Protein AF-G7WB73-F1 (afdb_monomer_lite)

Radius of gyration: 13.87 Å; chains: 1; bounding box: 30×17×36 Å

pLDDT: mean 92.53, std 4.96, range [64.25, 96.06]

Foldseek 3Di:
DVVLLVQLVVLQVQLVVLLVLLVPPVSLVVVCVVVVDDSVVSSVVSNVSSVVSNVSSVVSNVVVVD

Organism: Desulfosporosinus orientis (strain ATCC 19365 / DSM 765 / NCIMB 8382 / VKM B-1628 / Singapore I) (NCBI:txid768706)

Sequence (66 aa):
MELGLILGLVLLVFGVVLTVLSYQGWYINWVKERIPMERNKLIRSERVSGVALSIIGLLQTMKVLI

Secondary structure (DSSP, 8-state):
-HHHHHHHHHHHHHHHHHHHHTT-HHHHHHHHHHS---HHHHHHHHHHHHHHHHHHHHHHHHHHH-

Structure (mmCIF, N/CA/C/O backbone):
data_AF-G7WB73-F1
#
_entry.id   AF-G7WB73-F1
#
loop_
_atom_site.group_PDB
_atom_site.id
_atom_site.type_symbol
_atom_site.label_atom_id
_atom_site.label_alt_id
_atom_site.label_comp_id
_atom_site.label_asym_id
_atom_site.label_entity_id
_atom_site.label_seq_id
_atom_site.pdbx_PDB_ins_code
_atom_site.Cartn_x
_atom_site.Cartn_y
_atom_site.Cartn_z
_atom_site.occupancy
_atom_site.B_iso_or_equiv
_atom_site.auth_seq_id
_atom_site.auth_comp_id
_atom_site.auth_asym_id
_atom_site.auth_atom_id
_atom_site.pdbx_PDB_model_num
ATOM 1 N N . MET A 1 1 ? 17.006 -5.375 -18.204 1.00 64.25 1 MET A N 1
ATOM 2 C CA . MET A 1 1 ? 16.065 -4.323 -18.638 1.00 64.25 1 MET A CA 1
ATOM 3 C C . MET A 1 1 ? 14.626 -4.740 -18.341 1.00 64.25 1 MET A C 1
ATOM 5 O O . MET A 1 1 ? 13.994 -4.109 -17.510 1.00 64.25 1 MET A O 1
ATOM 9 N N . GLU A 1 2 ? 14.152 -5.870 -18.874 1.00 77.56 2 GLU A N 1
ATOM 10 C CA . GLU A 1 2 ? 12.766 -6.346 -18.680 1.00 77.56 2 GLU A CA 1
ATOM 11 C C . GLU A 1 2 ? 12.386 -6.617 -17.213 1.00 77.56 2 GLU A C 1
ATOM 13 O O . GLU A 1 2 ? 11.362 -6.137 -16.741 1.00 77.56 2 GLU A O 1
ATOM 18 N N . LEU A 1 3 ? 13.254 -7.290 -16.446 1.00 83.94 3 LEU A N 1
ATOM 19 C CA . LEU A 1 3 ? 13.029 -7.566 -15.017 1.00 83.94 3 LEU A CA 1
ATOM 20 C C . LEU A 1 3 ? 12.829 -6.300 -14.168 1.00 83.94 3 LEU A C 1
ATOM 22 O O . LEU A 1 3 ? 12.049 -6.310 -13.221 1.00 83.94 3 LEU A O 1
ATOM 26 N N . GLY A 1 4 ? 13.519 -5.208 -14.506 1.00 84.81 4 GLY A N 1
ATOM 27 C CA . GLY A 1 4 ? 13.404 -3.946 -13.776 1.00 84.81 4 GLY A CA 1
ATOM 28 C C . GLY A 1 4 ? 12.060 -3.256 -14.019 1.00 84.81 4 GLY A C 1
ATOM 29 O O . GLY A 1 4 ? 11.463 -2.751 -13.070 1.00 84.81 4 GLY A O 1
ATOM 30 N N . LEU A 1 5 ? 11.568 -3.299 -15.262 1.00 89.44 5 LEU A N 1
ATOM 31 C CA . LEU A 1 5 ? 10.233 -2.820 -15.630 1.00 89.44 5 LEU A CA 1
ATOM 32 C C . LEU A 1 5 ? 9.136 -3.658 -14.974 1.00 89.44 5 LEU A C 1
ATOM 34 O O . LEU A 1 5 ? 8.211 -3.100 -14.392 1.00 89.44 5 LEU A O 1
ATOM 38 N N . ILE A 1 6 ? 9.263 -4.989 -15.016 1.00 92.19 6 ILE A N 1
ATOM 39 C CA . ILE A 1 6 ? 8.306 -5.901 -14.377 1.00 92.19 6 ILE A CA 1
ATOM 40 C C . ILE A 1 6 ? 8.243 -5.621 -12.874 1.00 92.19 6 ILE A C 1
ATOM 42 O O . ILE A 1 6 ? 7.154 -5.462 -12.331 1.00 92.19 6 ILE A O 1
ATOM 46 N N . LEU A 1 7 ? 9.394 -5.489 -12.208 1.00 91.69 7 LEU A N 1
ATOM 47 C CA . LEU A 1 7 ? 9.444 -5.166 -10.782 1.00 91.69 7 LEU A CA 1
ATOM 48 C C . LEU A 1 7 ? 8.779 -3.815 -10.483 1.00 91.69 7 LEU A C 1
ATOM 50 O O . LEU A 1 7 ? 7.981 -3.718 -9.553 1.00 91.69 7 LEU A O 1
ATOM 54 N N . GLY A 1 8 ? 9.081 -2.785 -11.279 1.00 92.19 8 GLY A N 1
ATOM 55 C CA . GLY A 1 8 ? 8.493 -1.455 -11.130 1.00 92.19 8 GLY A CA 1
ATOM 56 C C . GLY A 1 8 ? 6.968 -1.474 -11.254 1.00 92.19 8 GLY A C 1
ATOM 57 O O . GLY A 1 8 ? 6.275 -0.967 -10.373 1.00 92.19 8 GLY A O 1
ATOM 58 N N . LEU A 1 9 ? 6.444 -2.143 -12.285 1.00 93.12 9 LEU A N 1
ATOM 59 C CA . LEU A 1 9 ? 5.005 -2.301 -12.505 1.00 93.12 9 LEU A CA 1
ATOM 60 C C . LEU A 1 9 ? 4.330 -3.108 -11.394 1.00 93.12 9 LEU A C 1
ATOM 62 O O . LEU A 1 9 ? 3.267 -2.713 -10.921 1.00 93.12 9 LEU A O 1
ATOM 66 N N . VAL A 1 10 ? 4.948 -4.201 -10.937 1.00 95.06 10 VAL A N 1
ATOM 67 C CA . VAL A 1 10 ? 4.422 -5.014 -9.831 1.00 95.06 10 VAL A CA 1
ATOM 68 C C . VAL A 1 10 ? 4.303 -4.172 -8.563 1.00 95.06 10 VAL A C 1
ATOM 70 O O . VAL A 1 10 ? 3.236 -4.141 -7.956 1.00 95.06 10 VAL A O 1
ATOM 73 N N . LEU A 1 11 ? 5.350 -3.436 -8.185 1.00 94.31 11 LEU A N 1
ATOM 74 C CA . LEU A 1 11 ? 5.323 -2.567 -7.004 1.00 94.31 11 LEU A CA 1
ATOM 75 C C . LEU A 1 11 ? 4.239 -1.489 -7.103 1.00 94.31 11 LEU A C 1
ATOM 77 O O . LEU A 1 11 ? 3.560 -1.203 -6.119 1.00 94.31 11 LEU A O 1
ATOM 81 N N . LEU A 1 12 ? 4.043 -0.935 -8.299 1.00 94.31 12 LEU A N 1
ATOM 82 C CA . LEU A 1 12 ? 3.035 0.084 -8.5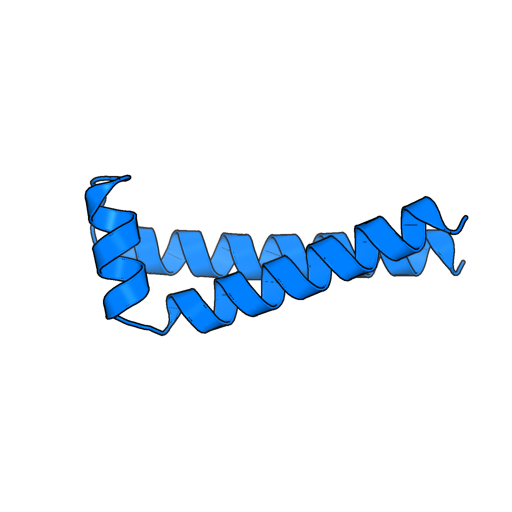68 1.00 94.31 12 LEU A CA 1
ATOM 83 C C . LEU A 1 12 ? 1.615 -0.487 -8.435 1.00 94.31 12 LEU A C 1
ATOM 85 O O . LEU A 1 12 ? 0.782 0.090 -7.740 1.00 94.31 12 LEU A O 1
ATOM 89 N N . VAL A 1 13 ? 1.361 -1.665 -9.014 1.00 96.06 13 VAL A N 1
ATOM 90 C CA . VAL A 1 13 ? 0.079 -2.375 -8.885 1.00 96.06 13 VAL A CA 1
ATOM 91 C C . VAL A 1 13 ? -0.202 -2.729 -7.427 1.00 96.06 13 VAL A C 1
ATOM 93 O O . VAL A 1 13 ? -1.286 -2.434 -6.928 1.00 96.06 13 VAL A O 1
ATOM 96 N N . PHE A 1 14 ? 0.767 -3.309 -6.715 1.00 95.00 14 PHE A N 1
ATOM 97 C CA . PHE A 1 14 ? 0.607 -3.637 -5.297 1.00 95.00 14 PHE A CA 1
ATOM 98 C C . PHE A 1 14 ? 0.373 -2.394 -4.442 1.00 95.00 14 PHE A C 1
ATOM 100 O O . PHE A 1 14 ? -0.478 -2.427 -3.555 1.00 95.00 14 PHE A O 1
ATOM 107 N N . GLY A 1 15 ? 1.074 -1.294 -4.725 1.00 95.62 15 GLY A N 1
ATOM 108 C CA . GLY A 1 15 ? 0.877 -0.018 -4.049 1.00 95.62 15 GLY A CA 1
ATOM 109 C C . GLY A 1 15 ? -0.548 0.509 -4.213 1.00 95.62 15 GLY A C 1
ATOM 110 O O . GLY A 1 15 ? -1.211 0.797 -3.218 1.00 95.62 15 GLY A O 1
ATOM 111 N N . VAL A 1 16 ? -1.061 0.534 -5.448 1.00 95.38 16 VAL A N 1
ATOM 112 C CA . VAL A 1 16 ? -2.444 0.942 -5.744 1.00 95.38 16 VAL A CA 1
ATOM 113 C C . VAL A 1 16 ? -3.451 0.022 -5.058 1.00 95.38 16 VAL A C 1
ATOM 115 O O . VAL A 1 16 ? -4.378 0.509 -4.412 1.00 95.38 16 VAL A O 1
ATOM 118 N N . VAL A 1 17 ? -3.268 -1.297 -5.152 1.00 96.00 17 VAL A N 1
ATOM 119 C CA . VAL A 1 17 ? -4.162 -2.280 -4.525 1.00 96.00 17 VAL A CA 1
ATOM 120 C C . VAL A 1 17 ? -4.198 -2.096 -3.007 1.00 96.00 17 VAL A C 1
ATOM 122 O O . VAL A 1 17 ? -5.287 -2.006 -2.445 1.00 96.00 17 VAL A O 1
ATOM 125 N N . LEU A 1 18 ? -3.045 -1.963 -2.345 1.00 94.44 18 LEU A N 1
ATOM 126 C CA . LEU A 1 18 ? -2.958 -1.691 -0.904 1.00 94.44 18 LEU A CA 1
ATOM 127 C C . LEU A 1 18 ? -3.660 -0.388 -0.529 1.00 94.44 18 LEU A C 1
ATOM 129 O O . LEU A 1 18 ? -4.454 -0.353 0.413 1.00 94.44 18 LEU A O 1
ATOM 133 N N . THR A 1 19 ? -3.419 0.680 -1.290 1.00 94.44 19 THR A N 1
ATOM 134 C CA . THR A 1 19 ? -4.082 1.961 -1.060 1.00 94.44 19 THR A CA 1
ATOM 135 C C . THR A 1 19 ? -5.596 1.824 -1.192 1.00 94.44 19 THR A C 1
ATOM 137 O O . THR A 1 19 ? -6.302 2.262 -0.289 1.00 94.44 19 THR A O 1
ATOM 140 N N . VAL A 1 20 ? -6.114 1.169 -2.234 1.00 95.44 20 VAL A N 1
ATOM 141 C CA . VAL A 1 20 ? -7.561 0.955 -2.428 1.00 95.44 20 VAL A CA 1
ATOM 142 C C . VAL A 1 20 ? -8.153 0.091 -1.312 1.00 95.44 20 VAL A C 1
ATOM 144 O O . VAL A 1 20 ? -9.171 0.459 -0.721 1.00 95.44 20 VAL A O 1
ATOM 147 N N . LEU A 1 21 ? -7.503 -1.023 -0.972 1.00 94.12 21 LEU A N 1
ATOM 148 C CA . LEU A 1 21 ? -7.938 -1.917 0.100 1.00 94.12 21 LEU A CA 1
ATOM 149 C C . LEU A 1 21 ? -7.955 -1.215 1.461 1.00 94.12 21 LEU A C 1
ATOM 151 O O . LEU A 1 21 ? -8.859 -1.457 2.256 1.00 94.12 21 LEU A O 1
ATOM 155 N N . SER A 1 22 ? -7.049 -0.268 1.713 1.00 93.06 22 SER A N 1
ATOM 156 C CA . SER A 1 22 ? -7.028 0.502 2.964 1.00 93.06 22 SER A CA 1
ATOM 157 C C . SER A 1 22 ? -8.280 1.369 3.204 1.00 93.06 22 SER A C 1
ATOM 159 O O . SER A 1 22 ? -8.528 1.804 4.332 1.00 93.06 22 SER A O 1
ATOM 161 N N . TYR A 1 23 ? -9.081 1.645 2.165 1.00 93.81 23 TYR A N 1
ATOM 162 C CA . TYR A 1 23 ? -10.385 2.312 2.300 1.00 93.81 23 TYR A CA 1
ATOM 163 C C . TYR A 1 23 ? -11.508 1.342 2.664 1.00 93.81 23 TYR A C 1
ATOM 165 O O . TYR A 1 23 ? -12.572 1.765 3.113 1.00 93.81 23 TYR A O 1
ATOM 173 N N . GLN A 1 24 ? -11.275 0.045 2.494 1.00 95.69 24 GLN A N 1
ATOM 174 C CA . GLN A 1 24 ? -12.266 -0.983 2.714 1.00 95.69 24 GLN A CA 1
ATOM 175 C C . GLN A 1 24 ? -12.248 -1.450 4.171 1.00 95.69 24 GLN A C 1
ATOM 177 O O . GLN A 1 24 ? -11.262 -1.987 4.676 1.00 95.69 24 GLN A O 1
ATOM 182 N N . GLY A 1 25 ? -13.376 -1.272 4.864 1.00 92.31 25 GLY A N 1
ATOM 183 C CA . GLY A 1 25 ? -13.489 -1.617 6.283 1.00 92.31 25 GLY A CA 1
ATOM 184 C C . GLY A 1 25 ? -13.242 -3.100 6.578 1.00 92.31 25 GLY A C 1
ATOM 185 O O . GLY A 1 25 ? -12.633 -3.414 7.598 1.00 92.31 25 GLY A O 1
ATOM 186 N N . TRP A 1 26 ? -13.666 -3.995 5.679 1.00 95.38 26 TRP A N 1
ATOM 187 C CA . TRP A 1 26 ? -13.475 -5.444 5.811 1.00 95.38 26 TRP A CA 1
ATOM 188 C C . TRP A 1 26 ? -11.995 -5.844 5.749 1.00 95.38 26 TRP A C 1
ATOM 190 O O . TRP A 1 26 ? -11.540 -6.606 6.597 1.00 95.38 26 TRP A O 1
ATOM 200 N N . TYR A 1 27 ?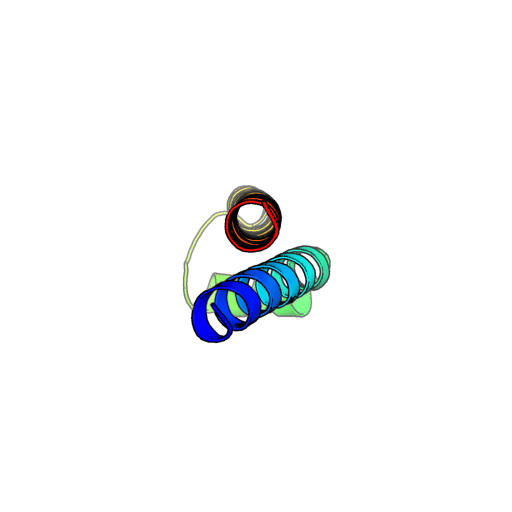 -11.228 -5.259 4.823 1.00 95.38 27 TYR A N 1
ATOM 201 C CA . TYR A 1 27 ? -9.782 -5.464 4.725 1.00 95.38 27 TYR A CA 1
ATOM 202 C C . TYR A 1 27 ? -9.069 -5.007 5.998 1.00 95.38 27 TYR A C 1
A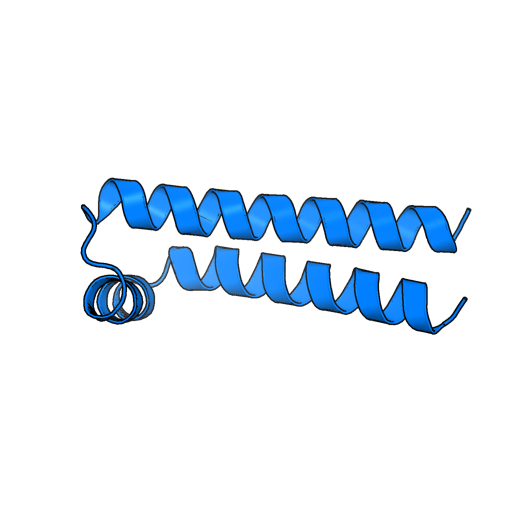TOM 204 O O . TYR A 1 27 ? -8.323 -5.768 6.600 1.00 95.38 27 TYR A O 1
ATOM 212 N N . ILE A 1 28 ? -9.354 -3.790 6.466 1.00 94.88 28 ILE A N 1
ATOM 213 C CA . ILE A 1 28 ? -8.733 -3.244 7.681 1.00 94.88 28 ILE A CA 1
ATOM 214 C C . ILE A 1 28 ? -9.041 -4.102 8.913 1.00 94.88 28 ILE A C 1
ATOM 216 O O . ILE A 1 28 ? -8.171 -4.284 9.763 1.00 94.88 28 ILE A O 1
ATOM 220 N N . ASN A 1 29 ? -10.257 -4.644 9.018 1.00 94.94 29 ASN A N 1
ATOM 221 C CA . ASN A 1 29 ? -10.609 -5.553 10.107 1.00 94.94 29 ASN A CA 1
ATOM 222 C C . ASN A 1 29 ? -9.811 -6.863 10.024 1.00 94.94 29 ASN A C 1
ATOM 224 O O . ASN A 1 29 ? -9.232 -7.274 11.023 1.00 94.94 29 ASN A O 1
ATOM 228 N N . TRP A 1 30 ? -9.691 -7.450 8.832 1.00 95.19 30 TRP A N 1
ATOM 229 C CA . TRP A 1 30 ? -8.879 -8.647 8.600 1.00 95.19 30 TRP A CA 1
ATOM 230 C C . TRP A 1 30 ? -7.380 -8.424 8.866 1.00 95.19 30 TRP A C 1
ATOM 232 O O . TRP A 1 30 ? -6.716 -9.275 9.454 1.00 95.19 30 TRP A O 1
ATOM 242 N N . VAL A 1 31 ? -6.824 -7.264 8.495 1.00 94.44 31 VAL A N 1
ATOM 243 C CA . VAL A 1 31 ? -5.427 -6.922 8.821 1.00 94.44 31 VAL A CA 1
ATOM 244 C C . VAL A 1 31 ? -5.266 -6.755 10.331 1.00 94.44 31 VAL A C 1
ATOM 246 O O . VAL A 1 31 ? -4.291 -7.240 10.900 1.00 94.44 31 VAL A O 1
ATOM 249 N N . LYS A 1 32 ? -6.234 -6.124 11.005 1.00 94.81 32 LYS A N 1
ATOM 250 C CA . LYS A 1 32 ? -6.213 -5.934 12.460 1.00 94.81 32 LYS A CA 1
ATOM 251 C C . LYS A 1 32 ? -6.226 -7.258 13.235 1.00 94.81 32 LYS A C 1
ATOM 253 O O . LYS A 1 32 ? -5.611 -7.329 14.294 1.00 94.81 32 LYS A O 1
ATOM 258 N N . GLU A 1 33 ? -6.883 -8.299 12.719 1.00 95.44 33 GLU A N 1
ATOM 259 C CA . GLU A 1 33 ? -6.844 -9.652 13.306 1.00 95.44 33 GLU A CA 1
ATOM 260 C C . GLU A 1 33 ? -5.427 -10.246 13.321 1.00 95.44 33 GLU A C 1
ATOM 262 O O . GLU A 1 33 ? -5.103 -11.058 14.184 1.00 95.44 33 GLU A O 1
ATOM 267 N N . ARG A 1 34 ? -4.565 -9.819 12.392 1.00 93.75 34 ARG A N 1
ATOM 268 C CA . ARG A 1 34 ? -3.176 -10.289 12.261 1.00 93.75 34 ARG A CA 1
ATOM 269 C C . ARG A 1 34 ? -2.176 -9.355 12.927 1.00 93.75 34 ARG A C 1
ATOM 271 O O . ARG A 1 34 ? -1.165 -9.803 13.455 1.00 93.75 34 ARG A O 1
ATOM 278 N N . ILE A 1 35 ? -2.455 -8.057 12.878 1.00 92.12 35 ILE A N 1
ATOM 279 C CA . ILE A 1 35 ? -1.626 -6.990 13.428 1.00 92.12 35 ILE A CA 1
ATOM 280 C C . ILE A 1 35 ? -2.500 -6.197 14.406 1.00 92.12 35 ILE A C 1
ATOM 282 O O . ILE A 1 35 ? -3.183 -5.251 13.996 1.00 92.12 35 ILE A O 1
ATOM 286 N N . PRO A 1 36 ? -2.511 -6.568 15.700 1.00 88.94 36 PRO A N 1
ATOM 287 C CA . PRO A 1 36 ? -3.348 -5.911 16.694 1.00 88.94 36 PRO A CA 1
ATOM 288 C C . PRO A 1 36 ? -2.820 -4.498 16.971 1.00 88.94 36 PRO A C 1
ATOM 290 O O . PRO A 1 36 ? -1.964 -4.270 17.821 1.00 88.94 36 PRO A O 1
ATOM 293 N N . MET A 1 37 ? -3.347 -3.530 16.225 1.00 92.81 37 MET A N 1
ATOM 294 C CA . MET A 1 37 ? -3.047 -2.107 16.349 1.00 92.81 37 MET A CA 1
ATOM 295 C C . MET A 1 37 ? -4.351 -1.299 16.372 1.00 92.81 37 MET A C 1
ATOM 297 O O . MET A 1 37 ? -5.411 -1.748 15.920 1.00 92.81 37 MET A O 1
ATOM 301 N N . GLU A 1 38 ? -4.295 -0.080 16.911 1.00 93.81 38 GLU A N 1
ATOM 302 C CA . GLU A 1 38 ? -5.399 0.873 16.804 1.00 93.81 38 GLU A CA 1
ATOM 303 C C . GLU A 1 38 ? -5.806 1.069 15.339 1.00 93.81 38 GLU A C 1
ATOM 305 O O . GLU A 1 38 ? -4.969 1.333 14.474 1.00 93.81 38 GLU A O 1
ATOM 310 N N . ARG A 1 39 ? -7.115 1.011 15.071 1.00 90.50 39 ARG A N 1
ATOM 311 C CA . ARG A 1 39 ? -7.672 1.063 13.711 1.00 90.50 39 ARG A CA 1
ATOM 312 C C . ARG A 1 39 ? -7.184 2.281 12.922 1.00 90.50 39 ARG A C 1
ATOM 314 O O . ARG A 1 39 ? -6.821 2.151 11.760 1.00 90.50 39 ARG A O 1
ATOM 321 N N . ASN A 1 40 ? -7.128 3.449 1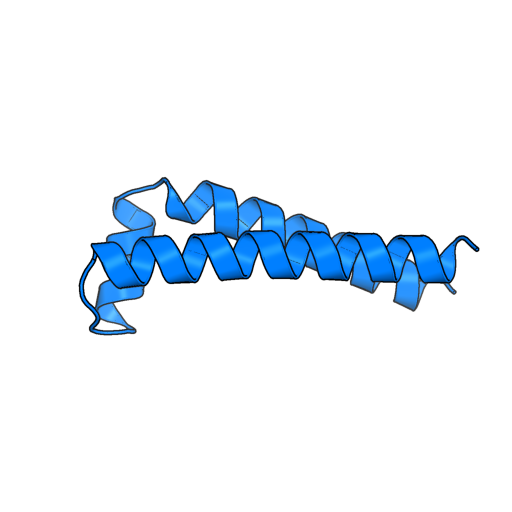3.561 1.00 91.94 40 ASN A N 1
ATOM 322 C CA . ASN A 1 40 ? -6.693 4.690 12.915 1.00 91.94 40 ASN A CA 1
ATOM 323 C C . ASN A 1 40 ? -5.204 4.662 12.538 1.00 91.94 40 ASN A C 1
ATOM 325 O O . ASN A 1 40 ? -4.838 5.114 11.453 1.00 91.94 40 ASN A O 1
ATOM 329 N N . LYS A 1 41 ? -4.350 4.099 13.405 1.00 93.44 41 LYS A N 1
ATOM 330 C CA . LYS A 1 41 ? -2.918 3.915 13.120 1.00 93.44 41 LYS A CA 1
ATOM 331 C C . LYS A 1 41 ? -2.715 2.899 11.997 1.00 93.44 41 LYS A C 1
ATOM 333 O O . LYS A 1 41 ? -1.928 3.159 11.094 1.00 93.44 41 LYS A O 1
ATOM 338 N N . LEU A 1 42 ? -3.487 1.811 12.003 1.00 93.94 42 LEU A N 1
ATOM 339 C CA . LEU A 1 42 ? -3.432 0.768 10.982 1.00 93.94 42 LEU A CA 1
ATOM 340 C C . LEU A 1 42 ? -3.847 1.299 9.601 1.00 93.94 42 LEU A C 1
ATOM 342 O O . LEU A 1 42 ? -3.087 1.168 8.650 1.00 93.94 42 LEU A O 1
ATOM 346 N N . ILE A 1 43 ? -4.974 2.016 9.504 1.00 93.88 43 ILE A N 1
ATOM 347 C CA . ILE A 1 43 ? -5.409 2.671 8.254 1.00 93.88 43 ILE A CA 1
ATOM 348 C C . ILE A 1 43 ? -4.333 3.625 7.727 1.00 93.88 43 ILE A C 1
ATOM 350 O O . ILE A 1 43 ? -4.033 3.629 6.533 1.00 93.88 43 ILE A O 1
ATOM 354 N N . ARG A 1 44 ? -3.743 4.445 8.606 1.00 94.50 44 ARG A N 1
ATOM 355 C CA . ARG A 1 44 ? -2.677 5.374 8.212 1.00 94.50 44 ARG A CA 1
ATOM 356 C C . ARG A 1 44 ? -1.446 4.623 7.703 1.00 94.50 44 ARG A C 1
ATOM 358 O O . ARG A 1 44 ? -0.903 5.012 6.676 1.00 94.50 44 ARG A O 1
ATOM 365 N N . SER A 1 45 ? -1.037 3.562 8.394 1.00 94.56 45 SER A N 1
ATOM 366 C CA . SER A 1 45 ? 0.112 2.731 8.025 1.00 94.56 45 SER A CA 1
ATOM 367 C C . SER A 1 45 ? -0.079 2.062 6.663 1.00 94.56 45 SER A C 1
ATOM 369 O O . SER A 1 45 ? 0.792 2.170 5.803 1.00 94.56 45 SER A O 1
ATOM 371 N N . GLU A 1 46 ? -1.244 1.456 6.424 1.00 94.19 46 GLU A N 1
ATOM 372 C CA . GLU A 1 46 ? -1.593 0.812 5.150 1.00 94.19 46 GLU A CA 1
ATOM 373 C C . GLU A 1 46 ? -1.572 1.813 3.989 1.00 94.19 46 GLU A C 1
ATOM 375 O O . GLU A 1 46 ? -0.981 1.556 2.941 1.00 94.19 46 GLU A O 1
ATOM 380 N N . ARG A 1 47 ? -2.147 3.007 4.192 1.00 94.62 47 ARG A N 1
ATOM 381 C CA . ARG A 1 47 ? -2.146 4.072 3.177 1.00 94.62 47 ARG A CA 1
ATOM 382 C C . ARG A 1 47 ? -0.746 4.558 2.852 1.00 94.62 47 ARG A C 1
ATOM 384 O O . ARG A 1 47 ? -0.406 4.671 1.678 1.00 94.62 47 ARG A O 1
ATOM 391 N N . VAL A 1 48 ? 0.055 4.848 3.878 1.00 95.81 48 VAL A N 1
ATOM 392 C CA . VAL A 1 48 ? 1.440 5.304 3.699 1.00 95.81 48 VAL A CA 1
ATOM 393 C C . VAL A 1 48 ? 2.260 4.234 2.985 1.00 95.81 48 VAL A C 1
ATOM 395 O O . VAL A 1 48 ? 2.995 4.562 2.060 1.00 95.81 48 VAL A O 1
ATOM 398 N N . SER A 1 49 ? 2.079 2.965 3.347 1.00 94.12 49 SER A N 1
ATOM 399 C CA . SER A 1 49 ? 2.766 1.837 2.712 1.00 94.12 49 SER A CA 1
ATOM 400 C C . SER A 1 49 ? 2.372 1.680 1.241 1.00 94.12 49 SER A C 1
ATOM 402 O O . SER A 1 49 ? 3.247 1.554 0.389 1.00 94.12 49 SER A O 1
ATOM 404 N N . GLY A 1 50 ? 1.077 1.768 0.916 1.00 95.00 50 GLY A N 1
ATOM 405 C CA . GLY A 1 50 ? 0.597 1.709 -0.468 1.00 95.00 50 GLY A CA 1
ATOM 406 C C . GLY A 1 50 ? 1.107 2.869 -1.335 1.00 95.00 50 GLY A C 1
ATOM 407 O O . GLY A 1 50 ? 1.575 2.660 -2.457 1.00 95.00 50 GLY A O 1
ATOM 408 N N . VAL A 1 51 ? 1.125 4.092 -0.789 1.00 95.44 51 VAL A N 1
ATOM 409 C CA . VAL A 1 51 ? 1.691 5.268 -1.474 1.00 95.44 51 VAL A CA 1
ATOM 410 C C . VAL A 1 51 ? 3.200 5.115 -1.669 1.00 95.44 51 VAL A C 1
ATOM 412 O O . VAL A 1 51 ? 3.696 5.345 -2.769 1.00 95.44 51 VAL A O 1
ATOM 415 N N . ALA A 1 52 ? 3.932 4.683 -0.640 1.00 95.81 52 ALA A N 1
ATOM 416 C CA . ALA A 1 52 ? 5.374 4.469 -0.724 1.00 95.81 52 ALA A CA 1
ATOM 417 C C . ALA A 1 52 ? 5.730 3.410 -1.779 1.00 95.81 52 ALA A C 1
ATOM 419 O O . ALA A 1 52 ? 6.603 3.650 -2.609 1.00 95.81 52 ALA A O 1
ATOM 420 N N . LEU A 1 53 ? 5.015 2.280 -1.805 1.00 95.75 53 LEU A N 1
ATOM 421 C CA . LEU A 1 53 ? 5.188 1.238 -2.823 1.00 95.75 53 LEU A CA 1
ATOM 422 C C . LEU A 1 53 ? 4.925 1.762 -4.236 1.00 95.75 53 LEU A C 1
ATOM 424 O O . LEU A 1 53 ? 5.699 1.475 -5.146 1.00 95.75 53 LEU A O 1
ATOM 428 N N . SER A 1 54 ? 3.888 2.585 -4.406 1.00 94.94 54 SER A N 1
ATOM 429 C CA . SER A 1 54 ? 3.569 3.205 -5.696 1.00 94.94 54 SER A CA 1
ATOM 430 C C . SER A 1 54 ? 4.688 4.137 -6.172 1.00 94.94 54 SER A C 1
ATOM 432 O O . SER A 1 54 ? 5.087 4.082 -7.334 1.00 94.94 54 SER A O 1
ATOM 434 N N . ILE A 1 55 ? 5.242 4.955 -5.269 1.00 95.81 55 ILE A N 1
ATOM 435 C CA . ILE A 1 55 ? 6.367 5.856 -5.565 1.00 95.81 55 ILE A CA 1
ATOM 436 C C . ILE A 1 55 ? 7.625 5.059 -5.922 1.00 95.81 55 ILE A C 1
ATOM 438 O O . ILE A 1 55 ? 8.278 5.366 -6.916 1.00 95.81 55 ILE A O 1
ATOM 442 N N . ILE A 1 56 ? 7.960 4.020 -5.151 1.00 94.94 56 ILE A N 1
ATOM 443 C CA . ILE A 1 56 ? 9.122 3.165 -5.434 1.00 94.94 56 ILE A CA 1
ATOM 444 C C . ILE A 1 56 ? 8.946 2.468 -6.788 1.00 94.94 56 ILE A C 1
ATOM 446 O O . ILE A 1 56 ? 9.881 2.447 -7.587 1.00 94.94 56 ILE A O 1
ATOM 450 N N . GLY A 1 57 ? 7.749 1.948 -7.076 1.00 93.44 57 GLY A N 1
ATOM 451 C CA . GLY A 1 57 ? 7.423 1.338 -8.364 1.00 93.44 57 GLY A CA 1
ATOM 452 C C . GLY A 1 57 ? 7.592 2.308 -9.534 1.00 93.44 57 GLY A C 1
ATOM 453 O O . GLY A 1 57 ? 8.237 1.966 -10.527 1.00 93.44 57 GLY A O 1
ATOM 454 N N . LEU A 1 58 ? 7.104 3.546 -9.394 1.00 94.12 58 LEU A N 1
ATOM 455 C CA . LEU A 1 58 ? 7.304 4.614 -10.378 1.00 94.12 58 LEU A CA 1
ATOM 456 C C . LEU A 1 58 ? 8.788 4.927 -10.587 1.00 94.12 58 LEU A C 1
ATOM 458 O O . LEU A 1 58 ? 9.256 4.898 -11.723 1.00 94.12 58 LEU A O 1
ATOM 462 N N . LEU A 1 59 ? 9.542 5.167 -9.510 1.00 94.44 59 LEU A N 1
ATOM 463 C CA . LEU A 1 5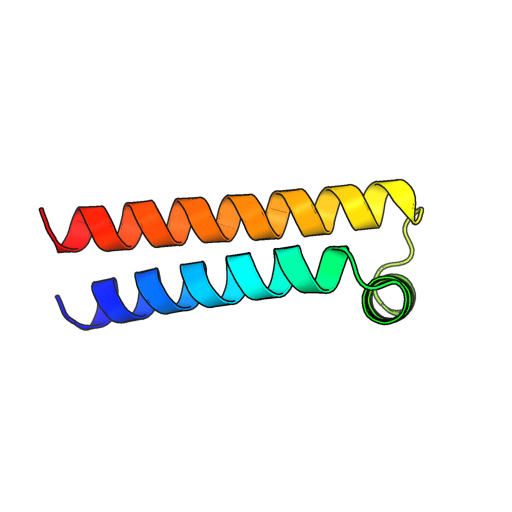9 ? 10.968 5.504 -9.588 1.00 94.44 59 LEU A CA 1
ATOM 464 C C . LEU A 1 59 ? 11.787 4.382 -10.231 1.00 94.44 59 LEU A C 1
ATOM 466 O O . LEU A 1 59 ? 12.654 4.648 -11.062 1.00 94.44 59 LEU A O 1
ATOM 470 N N . GLN A 1 60 ? 11.492 3.128 -9.887 1.00 91.88 60 GLN A N 1
ATOM 471 C CA . GLN A 1 60 ? 12.141 1.966 -10.483 1.00 91.88 60 GLN A CA 1
ATOM 472 C C . GLN A 1 60 ? 11.823 1.855 -11.979 1.00 91.88 60 GLN A C 1
ATOM 474 O O . GLN A 1 60 ? 12.720 1.593 -12.776 1.00 91.88 60 GLN A O 1
ATOM 479 N N . THR A 1 61 ? 10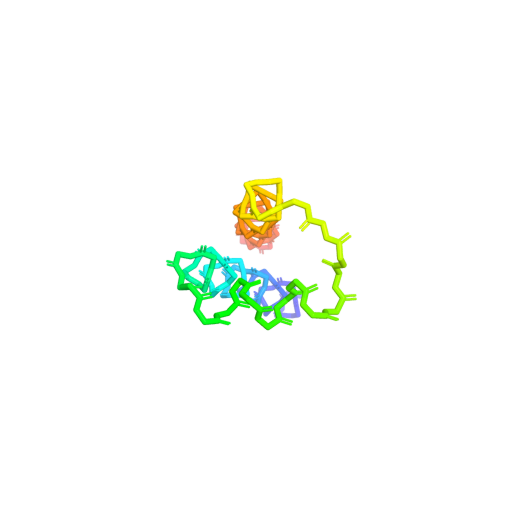.568 2.090 -12.365 1.00 90.56 61 THR A N 1
ATOM 480 C CA . THR A 1 61 ? 10.145 2.081 -13.774 1.00 90.56 61 THR A CA 1
ATOM 481 C C . THR A 1 61 ? 10.854 3.191 -14.554 1.00 90.56 61 THR A C 1
ATOM 483 O O . THR A 1 61 ? 11.433 2.924 -15.603 1.00 90.56 61 THR A O 1
ATOM 486 N N . MET A 1 62 ? 10.894 4.414 -14.013 1.00 91.00 62 MET A N 1
ATOM 487 C CA . MET A 1 62 ? 11.591 5.554 -14.621 1.00 91.00 62 MET A CA 1
ATOM 488 C C . MET A 1 62 ? 13.089 5.293 -14.782 1.00 91.00 62 MET A C 1
ATOM 490 O O . MET A 1 62 ? 13.634 5.550 -15.847 1.00 91.00 62 MET A O 1
ATOM 494 N N . LYS A 1 63 ? 13.746 4.726 -13.762 1.00 90.44 63 LYS A N 1
ATOM 495 C CA . LYS A 1 63 ? 15.175 4.384 -13.808 1.00 90.44 63 LYS A CA 1
ATOM 496 C C . LYS A 1 63 ? 15.522 3.392 -14.922 1.00 90.44 63 LYS A C 1
ATOM 498 O O . LYS A 1 63 ? 16.653 3.378 -15.376 1.00 90.44 63 LYS A O 1
ATOM 503 N N . VAL A 1 64 ? 14.597 2.510 -15.295 1.00 89.19 64 VAL A N 1
ATOM 504 C CA . VAL A 1 64 ? 14.837 1.507 -16.344 1.00 89.19 64 VAL A CA 1
ATOM 505 C C . VAL A 1 64 ? 14.542 2.064 -17.740 1.00 89.19 64 VAL A C 1
ATOM 507 O O . VAL A 1 64 ? 15.049 1.526 -18.720 1.00 89.19 64 VAL A O 1
ATOM 510 N N . LEU A 1 65 ? 13.712 3.107 -17.828 1.00 84.12 65 LEU A N 1
ATOM 511 C CA . LEU A 1 65 ? 13.354 3.780 -19.079 1.00 84.12 65 LEU A CA 1
ATOM 512 C C . LEU A 1 65 ? 14.347 4.879 -19.492 1.00 84.12 65 LEU A C 1
ATOM 514 O O . LEU A 1 65 ? 14.422 5.181 -20.681 1.00 84.12 65 LEU A O 1
ATOM 518 N N . ILE A 1 66 ? 15.047 5.484 -18.525 1.00 82.56 66 ILE A N 1
ATOM 519 C CA . ILE A 1 66 ? 16.128 6.469 -18.721 1.00 82.56 66 ILE A CA 1
ATOM 520 C C . ILE A 1 66 ? 17.455 5.733 -18.907 1.00 82.56 66 ILE A C 1
ATOM 522 O O . ILE A 1 66 ? 18.199 6.111 -19.836 1.00 82.56 66 ILE A O 1
#